Protein AF-A0A7J5EWT4-F1 (afdb_monomer_lite)

Structure (mmCIF, N/CA/C/O backbone):
data_AF-A0A7J5EWT4-F1
#
_entry.id   AF-A0A7J5EWT4-F1
#
loop_
_atom_site.group_PDB
_atom_site.id
_atom_site.type_symbol
_atom_site.label_atom_id
_atom_site.label_alt_id
_atom_site.label_comp_id
_atom_site.label_asym_id
_atom_site.label_entity_id
_atom_site.label_seq_id
_atom_site.pdbx_PDB_ins_code
_atom_site.Cartn_x
_atom_site.Cartn_y
_atom_site.Cartn_z
_atom_site.occupancy
_atom_site.B_iso_or_equiv
_atom_site.auth_seq_id
_atom_site.auth_comp_id
_atom_site.auth_asym_id
_atom_site.auth_atom_id
_atom_site.pdbx_PDB_model_num
ATOM 1 N N . MET A 1 1 ? -19.778 -21.274 24.172 1.00 40.84 1 MET A N 1
ATOM 2 C CA . MET A 1 1 ? -21.146 -21.789 24.411 1.00 40.84 1 MET A CA 1
ATOM 3 C C . MET A 1 1 ? -21.125 -22.759 25.589 1.00 40.84 1 MET A C 1
ATOM 5 O O . MET A 1 1 ? -20.781 -23.918 25.406 1.00 40.84 1 MET A O 1
ATOM 9 N N . LYS A 1 2 ? -21.443 -22.298 26.803 1.00 38.53 2 LYS A N 1
ATOM 10 C CA . LYS A 1 2 ? -21.719 -23.168 27.957 1.00 38.53 2 LYS A CA 1
ATOM 11 C C . LYS A 1 2 ? -23.096 -22.780 28.486 1.00 38.53 2 LYS A C 1
ATOM 13 O O . LYS A 1 2 ? -23.332 -21.625 28.816 1.00 38.53 2 LYS A O 1
ATOM 18 N N . ARG A 1 3 ? -24.020 -23.734 28.401 1.00 40.44 3 ARG A N 1
ATOM 19 C CA . ARG A 1 3 ? -25.436 -23.605 28.736 1.00 40.44 3 ARG A CA 1
ATOM 20 C C . ARG A 1 3 ? -25.629 -23.831 30.237 1.00 40.44 3 ARG A C 1
ATOM 22 O O . ARG A 1 3 ? -25.110 -24.804 30.763 1.00 40.44 3 ARG A O 1
ATOM 29 N N . SER A 1 4 ? -26.438 -22.960 30.837 1.00 43.69 4 SER A N 1
ATOM 30 C CA . SER A 1 4 ? -27.565 -23.296 31.716 1.00 43.69 4 SER A CA 1
ATOM 31 C C . SER A 1 4 ? -27.302 -24.247 32.896 1.00 43.69 4 SER A C 1
ATOM 33 O O . SER A 1 4 ? -27.276 -25.463 32.735 1.00 43.69 4 SER A O 1
ATOM 35 N N . MET A 1 5 ? -27.241 -23.681 34.102 1.00 46.84 5 MET A N 1
ATOM 36 C CA . MET A 1 5 ? -27.575 -24.373 35.352 1.00 46.84 5 MET A CA 1
ATOM 37 C C . MET A 1 5 ? -28.217 -23.369 36.319 1.00 46.84 5 MET A C 1
ATOM 39 O O . MET A 1 5 ? -27.565 -22.830 37.202 1.00 46.84 5 MET A O 1
ATOM 43 N N . PHE A 1 6 ? -29.512 -23.109 36.138 1.00 44.34 6 PHE A N 1
ATOM 44 C CA . PHE A 1 6 ? -30.367 -22.574 37.199 1.00 44.34 6 PHE A CA 1
ATOM 45 C C . PHE A 1 6 ? -31.463 -23.605 37.456 1.00 44.34 6 PHE A C 1
ATOM 47 O O . PHE A 1 6 ? -32.502 -23.620 36.797 1.00 44.34 6 PHE A O 1
ATOM 54 N N . LEU A 1 7 ? -31.176 -24.532 38.372 1.00 42.50 7 LEU A N 1
ATOM 55 C CA . LEU A 1 7 ? -32.149 -25.495 38.866 1.00 42.50 7 LEU A CA 1
ATOM 56 C C . LEU A 1 7 ? -32.974 -24.814 39.964 1.00 42.50 7 LEU A C 1
ATOM 58 O O . LEU A 1 7 ? -32.494 -24.551 41.065 1.00 42.50 7 LEU A O 1
ATOM 62 N N . SER A 1 8 ? -34.219 -24.506 39.615 1.00 44.59 8 SER A N 1
ATOM 63 C CA . SER A 1 8 ? -35.265 -24.061 40.532 1.00 44.59 8 SER A CA 1
ATOM 64 C C . SER A 1 8 ? -35.501 -25.106 41.622 1.00 44.59 8 SER A C 1
ATOM 66 O O . SER A 1 8 ? -35.886 -26.232 41.314 1.00 44.59 8 SER A O 1
ATOM 68 N N . THR A 1 9 ? -35.344 -24.719 42.887 1.00 48.50 9 THR A N 1
ATOM 69 C CA . THR A 1 9 ? -35.888 -25.479 44.019 1.00 48.50 9 THR A CA 1
ATOM 70 C C . THR A 1 9 ? -36.914 -24.598 44.719 1.00 48.50 9 THR A C 1
ATOM 72 O O . THR A 1 9 ? -36.578 -23.727 45.514 1.00 48.50 9 THR A O 1
ATOM 75 N N . ILE A 1 10 ? -38.179 -24.791 44.352 1.00 51.66 10 ILE A N 1
ATOM 76 C CA . ILE A 1 10 ? -39.341 -24.221 45.033 1.00 51.66 10 ILE A CA 1
ATOM 77 C C . ILE A 1 10 ? -39.536 -25.046 46.308 1.00 51.66 10 ILE A C 1
ATOM 79 O O . ILE A 1 10 ? -39.960 -26.199 46.226 1.00 51.66 10 ILE A O 1
ATOM 83 N N . LEU A 1 11 ? -39.214 -24.487 47.479 1.00 47.59 11 LEU A N 1
ATOM 84 C CA . LEU A 1 11 ? -39.605 -25.083 48.757 1.00 47.59 11 LEU A CA 1
ATOM 85 C C . LEU A 1 11 ? -40.992 -24.558 49.145 1.00 47.59 11 LEU A C 1
ATOM 87 O O . LEU A 1 11 ? -41.176 -23.380 49.450 1.00 47.59 11 LEU A O 1
ATOM 91 N N . ALA A 1 12 ? -41.969 -25.460 49.075 1.00 48.38 12 ALA A N 1
ATOM 92 C CA . ALA A 1 12 ? -43.339 -25.256 49.513 1.00 48.38 12 ALA A CA 1
ATOM 93 C C . ALA A 1 12 ? -43.415 -25.080 51.038 1.00 48.38 12 ALA A C 1
ATOM 95 O O . ALA A 1 12 ? -42.660 -25.688 51.797 1.00 48.38 12 ALA A O 1
ATOM 96 N N . GLY A 1 13 ? -44.351 -24.230 51.458 1.00 49.25 13 GLY A N 1
ATOM 97 C CA . GLY A 1 13 ? -44.524 -23.803 52.835 1.00 49.25 13 GLY A CA 1
ATOM 98 C C . GLY A 1 13 ? -45.144 -24.842 53.764 1.00 49.25 13 GLY A C 1
ATOM 99 O O . GLY A 1 13 ? -45.961 -25.674 53.378 1.00 49.25 13 GLY A O 1
ATOM 100 N N . SER A 1 14 ? -44.813 -24.684 55.040 1.00 47.34 14 SER A N 1
ATOM 101 C CA . SER A 1 14 ? -45.527 -25.271 56.168 1.00 47.34 14 SER A CA 1
ATOM 102 C C . SER A 1 14 ? -45.821 -24.167 57.184 1.00 47.34 14 SER A C 1
ATOM 104 O O . SER A 1 14 ? -44.978 -23.800 58.001 1.00 47.34 14 SER A O 1
ATOM 106 N N . LEU A 1 15 ? -47.036 -23.620 57.091 1.00 47.94 15 LEU A N 1
ATOM 107 C CA . LEU A 1 15 ? -47.679 -22.799 58.115 1.00 47.94 15 LEU A CA 1
ATOM 108 C C . LEU A 1 15 ? -48.054 -23.704 59.298 1.00 47.94 15 LEU A C 1
ATOM 110 O O . LEU A 1 15 ? -48.951 -24.534 59.181 1.00 47.94 15 LEU A O 1
ATOM 114 N N . ALA A 1 16 ? -47.390 -23.518 60.440 1.00 44.59 16 ALA A N 1
ATOM 115 C CA . ALA A 1 16 ? -47.813 -24.070 61.722 1.00 44.59 16 ALA A CA 1
ATOM 116 C C . ALA A 1 16 ? -47.917 -22.955 62.777 1.00 44.59 16 ALA A C 1
ATOM 118 O O . ALA A 1 16 ? -46.995 -22.167 63.018 1.00 44.59 16 ALA A O 1
ATOM 119 N N . LEU A 1 17 ? -49.111 -22.901 63.361 1.00 52.84 17 LEU A N 1
ATOM 120 C CA . LEU A 1 17 ? -49.592 -21.998 64.398 1.00 52.84 17 LEU A CA 1
ATOM 121 C C . LEU A 1 17 ? -48.677 -21.989 65.631 1.00 52.84 17 LEU A C 1
ATOM 123 O O . LEU A 1 17 ? -48.319 -23.031 66.167 1.00 52.84 17 LEU A O 1
ATOM 127 N N . GLY A 1 18 ? -48.358 -20.784 66.101 1.00 43.66 18 GLY A N 1
ATOM 128 C CA . GLY A 1 18 ? -47.661 -20.522 67.356 1.00 43.66 18 GLY A CA 1
ATOM 129 C C . GLY A 1 18 ? -47.855 -19.054 67.722 1.00 43.66 18 GLY A C 1
ATOM 130 O O . GLY A 1 18 ? -47.212 -18.181 67.141 1.00 43.66 18 GLY A O 1
ATOM 131 N N . MET A 1 19 ? -48.819 -18.797 68.609 1.00 52.47 19 MET A N 1
ATOM 132 C CA . MET A 1 19 ? -49.027 -17.524 69.301 1.00 52.47 19 MET A CA 1
ATOM 133 C C . MET A 1 19 ? -47.916 -17.358 70.346 1.00 52.47 19 MET A C 1
ATOM 135 O O . MET A 1 19 ? -47.829 -18.155 71.273 1.00 52.47 19 MET A O 1
ATOM 139 N N . GLY A 1 20 ? -47.082 -16.330 70.195 1.00 43.72 20 GLY A N 1
ATOM 140 C CA . GLY A 1 20 ? -46.050 -15.954 71.167 1.00 43.72 20 GLY A CA 1
ATOM 141 C C . GLY A 1 20 ? -44.853 -15.289 70.486 1.00 43.72 20 GLY A C 1
ATOM 142 O O . GLY A 1 20 ? -44.074 -15.971 69.838 1.00 43.72 20 GLY A O 1
ATOM 143 N N . CYS A 1 21 ? -44.739 -13.961 70.608 1.00 50.00 21 CYS A N 1
ATOM 144 C CA . CYS A 1 21 ? -43.584 -13.134 70.205 1.00 50.00 21 CYS A CA 1
ATOM 145 C C . CYS A 1 21 ? -43.137 -13.177 68.724 1.00 50.00 21 CYS A C 1
ATOM 147 O O . CYS A 1 21 ? -41.961 -13.363 68.453 1.00 50.00 21 CYS A O 1
ATOM 149 N N . ARG A 1 22 ? -44.039 -12.960 67.751 1.00 48.25 22 ARG A N 1
ATOM 150 C CA . ARG A 1 22 ? -43.684 -12.943 66.306 1.00 48.25 22 ARG A CA 1
ATOM 151 C C . ARG A 1 22 ? -43.694 -11.570 65.620 1.00 48.25 22 ARG A C 1
ATOM 153 O O . ARG A 1 22 ? -43.453 -11.496 64.420 1.00 48.25 22 ARG A O 1
ATOM 160 N N . LYS A 1 23 ? -43.973 -10.479 66.340 1.00 51.69 23 LYS A N 1
ATOM 161 C CA . LYS A 1 23 ? -44.047 -9.140 65.724 1.00 51.69 23 LYS A CA 1
ATOM 162 C C . LYS A 1 23 ? -42.673 -8.682 65.203 1.00 51.69 23 LYS A C 1
ATOM 164 O O . LYS A 1 23 ? -42.592 -8.250 64.061 1.00 51.69 23 LYS A O 1
ATOM 169 N N . ASP A 1 24 ? -41.612 -8.947 65.966 1.00 59.41 24 ASP A N 1
ATOM 170 C CA . ASP A 1 24 ? -40.224 -8.641 65.591 1.00 59.41 24 ASP A CA 1
ATOM 171 C C . ASP A 1 24 ? -39.679 -9.490 64.427 1.00 59.41 24 ASP A C 1
ATOM 173 O O . ASP A 1 24 ? -38.994 -8.967 63.551 1.00 59.41 24 ASP A O 1
ATOM 177 N N . ASP A 1 25 ? -39.989 -10.792 64.370 1.00 61.50 25 ASP A N 1
ATOM 178 C CA . ASP A 1 25 ? -39.472 -11.678 63.308 1.00 61.50 25 ASP A CA 1
ATOM 179 C C . ASP A 1 25 ? -40.078 -11.351 61.936 1.00 61.50 25 ASP A C 1
ATOM 181 O O . ASP A 1 25 ? -39.421 -11.492 60.905 1.00 61.50 25 ASP A O 1
ATOM 185 N N . THR A 1 26 ? -41.329 -10.882 61.919 1.00 64.38 26 THR A N 1
ATOM 186 C CA . THR A 1 26 ? -42.007 -10.495 60.674 1.00 64.38 26 THR A CA 1
ATOM 187 C C . THR A 1 26 ? -41.507 -9.142 60.160 1.00 64.38 26 THR A C 1
ATOM 189 O O . THR A 1 26 ? -41.354 -8.975 58.953 1.00 64.38 26 THR A O 1
ATOM 192 N N . GLU A 1 27 ? -41.208 -8.193 61.056 1.00 66.62 27 GLU A N 1
ATOM 193 C CA . GLU A 1 27 ? -40.570 -6.917 60.697 1.00 66.62 27 GLU A CA 1
ATOM 194 C C . GLU A 1 27 ? -39.135 -7.117 60.198 1.00 66.62 27 GLU A C 1
ATOM 196 O O . GLU A 1 27 ? -38.771 -6.541 59.177 1.00 66.62 27 GLU A O 1
ATOM 201 N N . LYS A 1 28 ? -38.344 -7.996 60.831 1.00 73.56 28 LYS A N 1
ATOM 202 C CA . LYS A 1 28 ? -37.006 -8.360 60.333 1.00 73.56 28 LYS A CA 1
ATOM 203 C C . LYS A 1 28 ? -37.051 -9.014 58.957 1.00 73.56 28 LYS A C 1
ATOM 205 O O . LYS A 1 28 ? -36.272 -8.640 58.089 1.00 73.56 28 LYS A O 1
ATOM 210 N N . ALA A 1 29 ? -37.977 -9.948 58.741 1.00 69.19 29 ALA A N 1
ATOM 211 C CA . ALA A 1 29 ? -38.146 -10.581 57.436 1.00 69.19 29 ALA A CA 1
ATOM 212 C C . ALA A 1 29 ? -38.563 -9.570 56.353 1.00 69.19 29 ALA A C 1
ATOM 214 O O . ALA A 1 29 ? -38.103 -9.669 55.219 1.00 69.19 29 ALA A O 1
ATOM 215 N N . ALA A 1 30 ? -39.400 -8.582 56.689 1.00 71.50 30 ALA A N 1
ATOM 216 C CA . ALA A 1 30 ? -39.771 -7.507 55.769 1.00 71.50 30 ALA A CA 1
ATOM 217 C C . ALA A 1 30 ? -38.595 -6.559 55.465 1.00 71.50 30 ALA A C 1
ATOM 219 O O . ALA A 1 30 ? -38.419 -6.169 54.312 1.00 71.50 30 ALA A O 1
ATOM 220 N N . ASP A 1 31 ? -37.773 -6.229 56.465 1.00 79.25 31 ASP A N 1
ATOM 221 C CA . ASP A 1 31 ? -36.589 -5.370 56.319 1.00 79.25 31 ASP A CA 1
ATOM 222 C C . ASP A 1 31 ? -35.484 -6.048 55.487 1.00 79.25 31 ASP A C 1
ATOM 224 O O . ASP A 1 31 ? -34.898 -5.438 54.593 1.00 79.25 31 ASP A O 1
ATOM 228 N N . GLU A 1 32 ? -35.243 -7.345 55.705 1.00 76.81 32 GLU A N 1
ATOM 229 C CA . GLU A 1 32 ? -34.333 -8.150 54.879 1.00 76.81 32 GLU A CA 1
ATOM 230 C C . GLU A 1 32 ? -34.834 -8.286 53.437 1.00 76.81 32 GLU A C 1
ATOM 232 O O . GLU A 1 32 ? -34.043 -8.179 52.499 1.00 76.81 32 GLU A O 1
ATOM 237 N N . TYR A 1 33 ? -36.145 -8.460 53.237 1.00 74.19 33 TYR A N 1
ATOM 238 C CA . TYR A 1 33 ? -36.736 -8.504 51.899 1.00 74.19 33 TYR A CA 1
ATOM 239 C C . TYR A 1 33 ? -36.622 -7.154 51.181 1.00 74.19 33 TYR A C 1
ATOM 241 O O . TYR A 1 33 ? -36.321 -7.122 49.989 1.00 74.19 33 TYR A O 1
ATOM 249 N N . GLY A 1 34 ? -36.805 -6.042 51.902 1.00 82.75 34 GLY A N 1
ATOM 250 C CA . GLY A 1 34 ? -36.585 -4.688 51.388 1.00 82.75 34 GLY A CA 1
ATOM 251 C C . GLY A 1 34 ? -35.144 -4.473 50.923 1.00 82.75 34 GLY A C 1
ATOM 252 O O . GLY A 1 34 ? -34.928 -4.061 49.784 1.00 82.75 34 GLY A O 1
ATOM 253 N N . LYS A 1 35 ? -34.159 -4.855 51.748 1.00 85.38 35 LYS A N 1
ATOM 254 C CA . LYS A 1 35 ? -32.725 -4.787 51.403 1.00 85.38 35 LYS A CA 1
ATOM 255 C C . LYS A 1 35 ? -32.358 -5.683 50.222 1.00 85.38 35 LYS A C 1
ATOM 257 O O . LYS A 1 35 ? -31.604 -5.267 49.350 1.00 85.38 35 LYS A O 1
ATOM 262 N N . ALA A 1 36 ? -32.907 -6.897 50.162 1.00 75.31 36 ALA A N 1
ATOM 263 C CA . ALA A 1 36 ? -32.697 -7.799 49.032 1.00 75.31 36 ALA A CA 1
ATOM 264 C C . ALA A 1 36 ? -33.286 -7.226 47.732 1.00 75.31 36 ALA A C 1
ATOM 266 O O . ALA A 1 36 ? -32.691 -7.358 46.665 1.00 75.31 36 ALA A O 1
ATOM 267 N N . GLN A 1 37 ? -34.441 -6.561 47.806 1.00 81.75 37 GLN A N 1
ATOM 268 C CA . GLN A 1 37 ? -35.057 -5.916 46.649 1.00 81.75 37 GLN A CA 1
ATOM 269 C C . GLN A 1 37 ? -34.249 -4.700 46.168 1.00 81.75 37 GLN A C 1
ATOM 271 O O . GLN A 1 37 ? -34.160 -4.469 44.961 1.00 81.75 37 GLN A O 1
ATOM 276 N N . GLU A 1 38 ? -33.650 -3.954 47.098 1.00 86.00 38 GLU A N 1
ATOM 277 C CA . GLU A 1 38 ? -32.759 -2.827 46.815 1.00 86.00 38 GLU A CA 1
ATOM 278 C C . GLU A 1 38 ? -31.443 -3.296 46.177 1.00 86.00 38 GLU A C 1
ATOM 280 O O . GLU A 1 38 ? -31.108 -2.814 45.099 1.00 86.00 38 GLU A O 1
ATOM 285 N N . GLN A 1 39 ? -30.793 -4.337 46.716 1.00 82.06 39 GLN A N 1
ATOM 286 C CA . GLN A 1 39 ? -29.612 -4.956 46.092 1.00 82.06 39 GLN A CA 1
ATOM 287 C C . GLN A 1 39 ? -29.899 -5.473 44.681 1.00 82.06 39 GLN A C 1
ATOM 289 O O . GLN A 1 39 ? -29.148 -5.194 43.755 1.00 82.06 39 GLN A O 1
ATOM 294 N N . VAL A 1 40 ? -31.022 -6.169 44.469 1.00 80.50 40 VAL A N 1
ATOM 295 C CA . VAL A 1 40 ? -31.406 -6.635 43.123 1.00 80.50 40 VAL A CA 1
ATOM 296 C C . VAL A 1 40 ? -31.650 -5.461 42.170 1.00 80.50 40 VAL A C 1
ATOM 298 O O . VAL A 1 40 ? -31.467 -5.594 40.958 1.00 80.50 40 VAL A O 1
ATOM 301 N N . ARG A 1 41 ? -32.104 -4.310 42.677 1.00 87.25 41 ARG A N 1
ATOM 302 C CA . ARG A 1 41 ? -32.288 -3.101 41.871 1.00 87.25 41 ARG A CA 1
ATOM 303 C C . ARG A 1 41 ? -30.947 -2.462 41.509 1.00 87.25 41 ARG A C 1
ATOM 305 O O . ARG A 1 41 ? -30.798 -2.081 40.351 1.00 87.25 41 ARG A O 1
ATOM 312 N N . GLU A 1 42 ? -30.012 -2.385 42.452 1.00 88.00 42 GLU A N 1
ATOM 313 C CA . GLU A 1 42 ? -28.638 -1.914 42.228 1.00 88.00 42 GLU A CA 1
ATOM 314 C C . GLU A 1 42 ? -27.907 -2.814 41.224 1.00 88.00 42 GLU A C 1
ATOM 316 O O . GLU A 1 42 ? -27.484 -2.329 40.181 1.00 88.00 42 GLU A O 1
ATOM 321 N N . GLU A 1 43 ? -27.908 -4.137 41.420 1.00 79.31 43 GLU A N 1
ATOM 322 C CA . GLU A 1 43 ? -27.284 -5.092 40.489 1.00 79.31 43 GLU A CA 1
ATOM 323 C C . GLU A 1 43 ? -27.868 -4.996 39.071 1.00 79.31 43 GLU A C 1
ATOM 325 O O . GLU A 1 43 ? -27.159 -5.109 38.071 1.00 79.31 43 GLU A O 1
ATOM 330 N N . ARG A 1 44 ? -29.184 -4.778 38.946 1.00 80.56 44 ARG A N 1
ATOM 331 C CA . ARG A 1 44 ? -29.815 -4.553 37.636 1.00 80.56 44 ARG A CA 1
ATOM 332 C C . ARG A 1 44 ? -29.342 -3.262 36.987 1.00 80.56 44 ARG A C 1
ATOM 334 O O . ARG A 1 44 ? -29.273 -3.214 35.761 1.00 80.56 44 ARG A O 1
ATOM 341 N N . GLN A 1 45 ? -29.096 -2.228 37.779 1.00 87.06 45 GLN A N 1
ATOM 342 C CA . GLN A 1 45 ? -28.618 -0.948 37.285 1.00 87.06 45 GLN A CA 1
ATOM 343 C C . GLN A 1 45 ? -27.160 -1.061 36.831 1.00 87.06 45 GLN A C 1
ATOM 345 O O . GLN A 1 45 ? -26.868 -0.677 35.701 1.00 87.06 45 GLN A O 1
ATOM 350 N N . ASP A 1 46 ? -26.316 -1.729 37.618 1.00 82.81 46 ASP A N 1
ATOM 351 C CA . ASP A 1 46 ? -24.924 -2.024 37.268 1.00 82.81 46 ASP A CA 1
ATOM 352 C C . ASP A 1 46 ? -24.827 -2.821 35.959 1.00 82.81 46 ASP A C 1
ATOM 354 O O . ASP A 1 46 ? -24.085 -2.452 35.053 1.00 82.81 46 ASP A O 1
ATOM 358 N N . VAL A 1 47 ? -25.652 -3.863 35.790 1.00 81.81 47 VAL A N 1
ATOM 359 C CA . VAL A 1 47 ? -25.698 -4.648 34.541 1.00 81.81 47 VAL A CA 1
ATOM 360 C C . VAL A 1 47 ? -26.147 -3.802 33.345 1.00 81.81 47 VAL A C 1
ATOM 362 O O . VAL A 1 47 ? -25.692 -4.029 32.223 1.00 81.81 47 VAL A O 1
ATOM 365 N N . VAL A 1 48 ? -27.068 -2.855 33.540 1.00 87.44 48 VAL A N 1
ATOM 366 C CA . VAL A 1 48 ? -27.516 -1.955 32.465 1.00 87.44 48 VAL A CA 1
ATOM 367 C C . VAL A 1 48 ? -26.405 -0.992 32.065 1.00 87.44 48 VAL A C 1
ATOM 369 O O . VAL A 1 48 ? -26.231 -0.747 30.871 1.00 87.44 48 VAL A O 1
ATOM 372 N N . ASP A 1 49 ? -25.668 -0.454 33.030 1.00 87.56 49 ASP A N 1
ATOM 373 C CA . ASP A 1 49 ? -24.571 0.468 32.758 1.00 87.56 49 ASP A CA 1
ATOM 374 C C . ASP A 1 49 ? -23.386 -0.267 32.110 1.00 87.56 49 ASP A C 1
ATOM 376 O O . ASP A 1 49 ? -22.921 0.159 31.056 1.00 87.56 49 ASP A O 1
ATOM 380 N N . GLU A 1 50 ? -23.032 -1.468 32.575 1.00 81.75 50 GLU A N 1
ATOM 381 C CA . GLU A 1 50 ? -22.016 -2.307 31.921 1.00 81.75 50 GLU A CA 1
ATOM 382 C C . GLU A 1 50 ? -22.427 -2.712 30.489 1.00 81.75 50 GLU A C 1
ATOM 384 O O . GLU A 1 50 ? -21.605 -2.764 29.572 1.00 81.75 50 GLU A O 1
ATOM 389 N N . GLN A 1 51 ? -23.722 -2.943 30.236 1.00 81.75 51 GLN A N 1
ATOM 390 C CA . GLN A 1 51 ? -24.218 -3.168 28.873 1.00 81.75 51 GLN A CA 1
ATOM 391 C C . GLN A 1 51 ? -24.063 -1.938 27.974 1.00 81.75 51 GLN A C 1
ATOM 393 O O . GLN A 1 51 ? -23.780 -2.108 26.784 1.00 81.75 51 GLN A O 1
ATOM 398 N N . LYS A 1 52 ? -24.249 -0.721 28.501 1.00 89.19 52 LYS A N 1
ATOM 399 C CA . LYS A 1 52 ? -24.000 0.512 27.738 1.00 89.19 52 LYS A CA 1
ATOM 400 C C . LYS A 1 52 ? -22.519 0.642 27.411 1.00 89.19 52 LYS A C 1
ATOM 402 O O . LYS A 1 52 ? -22.206 0.837 26.239 1.00 89.19 52 LYS A O 1
ATOM 407 N N . ASP A 1 53 ? -21.640 0.419 28.384 1.00 87.06 53 ASP A N 1
ATOM 408 C CA . ASP A 1 53 ? -20.188 0.479 28.190 1.00 87.06 53 ASP A CA 1
ATOM 409 C C . ASP A 1 53 ? -19.728 -0.512 27.112 1.00 87.06 53 ASP A C 1
ATOM 411 O O . ASP A 1 53 ? -18.952 -0.170 26.222 1.00 87.06 53 ASP A O 1
ATOM 415 N N . VAL A 1 54 ? -20.262 -1.740 27.115 1.00 86.19 54 VAL A N 1
ATOM 416 C CA . VAL A 1 54 ? -19.971 -2.734 26.066 1.00 86.19 54 VAL A CA 1
ATOM 417 C C . VAL A 1 54 ? -20.482 -2.282 24.695 1.00 86.19 54 VAL A C 1
ATOM 419 O O . VAL A 1 54 ? -19.843 -2.557 23.677 1.00 86.19 54 VAL A O 1
ATOM 422 N N . VAL A 1 55 ? -21.642 -1.626 24.625 1.00 87.88 55 VAL A N 1
ATOM 423 C CA . VAL A 1 55 ? -22.172 -1.088 23.363 1.00 87.88 55 VAL A CA 1
ATOM 424 C C . VAL A 1 55 ? -21.308 0.061 22.847 1.00 87.88 55 VAL A C 1
ATOM 426 O O . VAL A 1 55 ? -21.066 0.116 21.642 1.00 87.88 55 VAL A O 1
ATOM 429 N N . GLU A 1 56 ? -20.830 0.945 23.721 1.00 89.31 56 GLU A N 1
ATOM 430 C CA . GLU A 1 56 ? -19.905 2.025 23.361 1.00 89.31 56 GLU A CA 1
ATOM 431 C C . GLU A 1 56 ? -18.570 1.464 22.869 1.00 89.31 56 GLU A C 1
ATOM 433 O O . GLU A 1 56 ? -18.194 1.725 21.730 1.00 89.31 56 GLU A O 1
ATOM 438 N N . GLN A 1 57 ? -17.950 0.545 23.613 1.00 85.75 57 GLN A N 1
ATOM 439 C CA . GLN A 1 57 ? -16.712 -0.118 23.183 1.00 85.75 57 GLN A CA 1
ATOM 440 C C . GLN A 1 57 ? -16.857 -0.827 21.829 1.00 85.75 57 GLN A C 1
ATOM 442 O O . GLN A 1 57 ? -15.933 -0.845 21.018 1.00 85.75 57 GLN A O 1
ATOM 447 N N . ARG A 1 58 ? -18.022 -1.426 21.547 1.00 85.38 58 ARG A N 1
ATOM 448 C CA . ARG A 1 58 ? -18.289 -2.027 20.231 1.00 85.38 58 ARG A CA 1
ATOM 449 C C . ARG A 1 58 ? -18.337 -0.987 19.120 1.00 85.38 58 ARG A C 1
ATOM 451 O O . ARG A 1 58 ? -17.840 -1.273 18.034 1.00 85.38 58 ARG A O 1
ATOM 458 N N . LYS A 1 59 ? -18.928 0.184 19.374 1.00 91.19 59 LYS A N 1
ATOM 459 C CA . LYS A 1 59 ? -18.941 1.282 18.401 1.00 91.19 59 LYS A CA 1
ATOM 460 C C . LYS A 1 59 ? -17.526 1.767 18.120 1.00 91.19 59 LYS A C 1
ATOM 462 O O . LYS A 1 59 ? -17.180 1.850 16.948 1.00 91.19 59 LYS A O 1
ATOM 467 N N . ASP A 1 60 ? -16.718 1.970 19.157 1.00 90.06 60 ASP A N 1
ATOM 468 C CA . ASP A 1 60 ? -15.332 2.429 19.019 1.00 90.06 60 ASP A CA 1
ATOM 469 C C . ASP A 1 60 ? -14.495 1.434 18.204 1.00 90.06 60 ASP A C 1
ATOM 471 O O . ASP A 1 60 ? -13.757 1.808 17.295 1.00 90.06 60 ASP A O 1
ATOM 475 N N . VAL A 1 61 ? -14.656 0.131 18.464 1.00 88.75 61 VAL A N 1
ATOM 476 C CA . VAL A 1 61 ? -13.987 -0.924 17.687 1.00 88.75 61 VAL A CA 1
ATOM 477 C C . VAL A 1 61 ? -14.457 -0.938 16.231 1.00 88.75 61 VAL A C 1
ATOM 479 O O . VAL A 1 61 ? -13.654 -1.167 15.325 1.00 88.75 61 VAL A O 1
ATOM 482 N N . ASP A 1 62 ? -15.750 -0.739 15.980 1.00 88.69 62 ASP A N 1
ATOM 483 C CA . ASP A 1 62 ? -16.284 -0.709 14.620 1.00 88.69 62 ASP A CA 1
ATOM 484 C C . ASP A 1 62 ? -15.860 0.553 13.855 1.00 88.69 62 ASP A C 1
ATOM 486 O O . ASP A 1 62 ? -15.642 0.472 12.646 1.00 88.69 62 ASP A O 1
ATOM 490 N N . GLU A 1 63 ? -15.706 1.691 14.531 1.00 91.62 63 GLU A N 1
ATOM 491 C CA . GLU A 1 63 ? -15.124 2.917 13.975 1.00 91.62 63 GLU A CA 1
ATOM 492 C C . GLU A 1 63 ? -13.646 2.713 13.633 1.00 91.62 63 GLU A C 1
ATOM 494 O O . GLU A 1 63 ? -13.279 2.836 12.467 1.00 91.62 63 GLU A O 1
ATOM 499 N N . ALA A 1 64 ? -12.840 2.211 14.572 1.00 86.12 64 ALA A N 1
ATOM 500 C CA . ALA A 1 64 ? -11.430 1.904 14.327 1.00 86.12 64 ALA A CA 1
ATOM 501 C C . ALA A 1 64 ? -11.227 0.931 13.147 1.00 86.12 64 ALA A C 1
ATOM 503 O O . ALA A 1 64 ? -10.297 1.078 12.353 1.00 86.12 64 ALA A O 1
ATOM 504 N N . LYS A 1 65 ? -12.114 -0.060 12.974 1.00 84.94 65 LYS A N 1
ATOM 505 C CA . LYS A 1 65 ? -12.082 -0.951 11.800 1.00 84.94 65 LYS A CA 1
ATOM 506 C C . LYS A 1 65 ? -12.360 -0.218 10.490 1.00 84.94 65 LYS A C 1
ATOM 508 O O . LYS A 1 65 ? -11.785 -0.596 9.468 1.00 84.94 65 LYS A O 1
ATOM 513 N N . ARG A 1 66 ? -13.267 0.766 10.487 1.00 89.88 66 ARG A N 1
ATOM 514 C CA . ARG A 1 66 ? -13.550 1.576 9.292 1.00 89.88 66 ARG A CA 1
ATOM 515 C C . ARG A 1 66 ? -12.346 2.433 8.939 1.00 89.88 66 ARG A C 1
ATOM 517 O O . ARG A 1 66 ? -11.940 2.383 7.782 1.00 89.88 66 ARG A O 1
ATOM 524 N N . ASP A 1 67 ? -11.745 3.089 9.922 1.00 88.44 67 ASP A N 1
ATOM 525 C CA . ASP A 1 67 ? -10.577 3.950 9.724 1.00 88.44 67 ASP A CA 1
ATOM 526 C C . ASP A 1 67 ? -9.393 3.162 9.153 1.00 88.44 67 ASP A C 1
ATOM 528 O O . ASP A 1 67 ? -8.774 3.570 8.173 1.00 88.44 67 ASP A O 1
ATOM 532 N N . VAL A 1 68 ? -9.119 1.970 9.696 1.00 86.44 68 VAL A N 1
ATOM 533 C CA . VAL A 1 68 ? -8.071 1.081 9.163 1.00 86.44 68 VAL A CA 1
ATOM 534 C C . VAL A 1 68 ? -8.386 0.646 7.730 1.00 86.44 68 VAL A C 1
ATOM 536 O O . VAL A 1 68 ? -7.500 0.635 6.874 1.00 86.44 68 VAL A O 1
ATOM 539 N N . ALA A 1 69 ? -9.640 0.291 7.442 1.00 86.75 69 ALA A N 1
ATOM 540 C CA . ALA A 1 69 ? -10.041 -0.105 6.095 1.00 86.75 69 ALA A CA 1
ATOM 541 C C . ALA A 1 69 ? -9.942 1.055 5.090 1.00 86.75 69 ALA A C 1
ATOM 543 O O . ALA A 1 69 ? -9.593 0.826 3.934 1.00 86.75 69 ALA A O 1
ATOM 544 N N . GLU A 1 70 ? -10.249 2.281 5.509 1.00 90.19 70 GLU A N 1
ATOM 545 C CA . GLU A 1 70 ? -10.104 3.488 4.697 1.00 90.19 70 GLU A CA 1
ATOM 546 C C . GLU A 1 70 ? -8.633 3.808 4.432 1.00 90.19 70 GLU A C 1
ATOM 548 O O . GLU A 1 70 ? -8.236 3.863 3.268 1.00 90.19 70 GLU A O 1
ATOM 553 N N . ALA A 1 71 ? -7.803 3.863 5.476 1.00 88.62 71 ALA A N 1
ATOM 554 C CA . ALA A 1 71 ? -6.363 4.087 5.352 1.00 88.62 71 ALA A CA 1
ATOM 555 C C . ALA A 1 71 ? -5.692 3.059 4.426 1.00 88.62 71 ALA A C 1
ATOM 557 O O . ALA A 1 71 ? -4.800 3.399 3.645 1.00 88.62 71 ALA A O 1
ATOM 558 N N . LYS A 1 72 ? -6.138 1.797 4.471 1.00 86.00 72 LYS A N 1
ATOM 559 C CA . LYS A 1 72 ? -5.660 0.755 3.558 1.00 86.00 72 LYS A CA 1
ATOM 560 C C . LYS A 1 72 ? -6.022 1.051 2.101 1.00 86.00 72 LYS A C 1
ATOM 562 O O . LYS A 1 72 ? -5.156 0.946 1.236 1.00 86.00 72 LYS A O 1
ATOM 567 N N . ARG A 1 73 ? -7.266 1.453 1.817 1.00 89.62 73 ARG A N 1
ATOM 568 C CA . ARG A 1 73 ? -7.697 1.797 0.448 1.00 89.62 73 ARG A CA 1
ATOM 569 C C . ARG A 1 73 ? -6.961 3.012 -0.103 1.00 89.62 73 ARG A C 1
ATOM 571 O O . ARG A 1 73 ? -6.589 3.014 -1.276 1.00 89.62 73 ARG A O 1
ATOM 578 N N . GLU A 1 74 ? -6.764 4.039 0.717 1.00 91.44 74 GLU A N 1
ATOM 579 C CA . GLU A 1 74 ? -6.007 5.228 0.319 1.00 91.44 74 GLU A CA 1
ATOM 580 C C . GLU A 1 74 ? -4.566 4.861 -0.028 1.00 91.44 74 GLU A C 1
ATOM 582 O O . GLU A 1 74 ? -4.061 5.247 -1.083 1.00 91.44 74 GLU A O 1
ATOM 587 N N . PHE A 1 75 ? -3.934 4.041 0.815 1.00 89.44 75 PHE A N 1
ATOM 588 C CA . PHE A 1 75 ? -2.589 3.544 0.567 1.00 89.44 75 PHE A CA 1
ATOM 589 C C . PHE A 1 75 ? -2.511 2.726 -0.730 1.00 89.44 75 PHE A C 1
ATOM 591 O O . PHE A 1 75 ? -1.673 3.008 -1.583 1.00 89.44 75 PHE A O 1
ATOM 598 N N . GLU A 1 76 ? -3.409 1.758 -0.934 1.00 88.56 76 GLU A N 1
ATOM 599 C CA . GLU A 1 76 ? -3.474 0.974 -2.175 1.00 8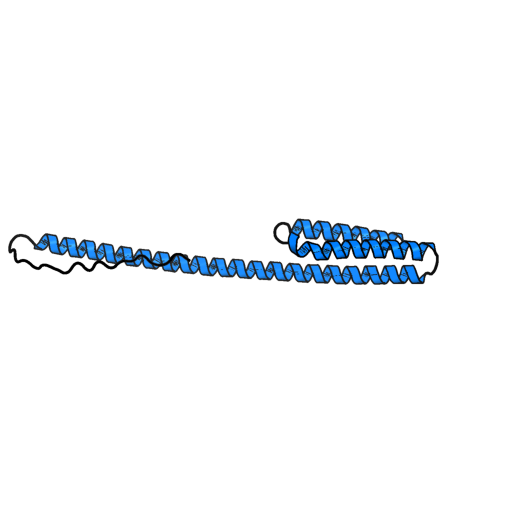8.56 76 GLU A CA 1
ATOM 600 C C . GLU A 1 76 ? -3.659 1.859 -3.4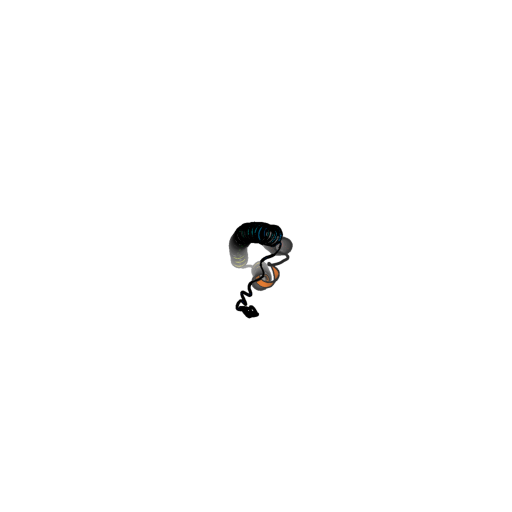13 1.00 88.56 76 GLU A C 1
ATOM 602 O O . GLU A 1 76 ? -3.013 1.638 -4.438 1.00 88.56 76 GLU A O 1
ATOM 607 N N . THR A 1 77 ? -4.511 2.881 -3.322 1.00 92.62 77 THR A N 1
ATOM 608 C CA . THR A 1 77 ? -4.753 3.828 -4.417 1.00 92.62 77 THR A CA 1
ATOM 609 C C . THR A 1 77 ? -3.484 4.605 -4.751 1.00 92.62 77 THR A C 1
ATOM 611 O O . THR A 1 77 ? -3.038 4.575 -5.899 1.00 92.62 77 THR A O 1
ATOM 614 N N . ALA A 1 78 ? -2.844 5.212 -3.748 1.00 92.06 78 ALA A N 1
ATOM 615 C CA . ALA A 1 78 ? -1.598 5.955 -3.925 1.00 92.06 78 ALA A CA 1
ATOM 616 C C . ALA A 1 78 ? -0.483 5.074 -4.518 1.00 92.06 78 ALA A C 1
ATOM 618 O O . ALA A 1 78 ? 0.268 5.502 -5.401 1.00 92.06 78 ALA A O 1
ATOM 619 N N . MET A 1 79 ? -0.403 3.817 -4.079 1.00 90.75 79 MET A N 1
ATOM 620 C CA . MET A 1 79 ? 0.569 2.857 -4.587 1.00 90.75 79 MET A CA 1
ATOM 621 C C . MET A 1 79 ? 0.308 2.451 -6.039 1.00 90.75 79 MET A C 1
ATOM 623 O O . MET A 1 79 ? 1.245 2.381 -6.836 1.00 90.75 79 MET A O 1
ATOM 627 N N . ASN A 1 80 ? -0.951 2.225 -6.411 1.00 90.94 80 ASN A N 1
ATOM 628 C CA . ASN A 1 80 ? -1.323 1.905 -7.787 1.00 90.94 80 ASN A CA 1
ATOM 629 C C . ASN A 1 80 ? -1.054 3.080 -8.736 1.00 90.94 80 ASN A C 1
ATOM 631 O O . ASN A 1 80 ? -0.525 2.879 -9.830 1.00 90.94 80 ASN A O 1
ATOM 635 N N . GLU A 1 81 ? -1.352 4.309 -8.313 1.00 94.56 81 GLU A N 1
ATOM 636 C CA . GLU A 1 81 ? -1.021 5.514 -9.079 1.00 94.56 81 GLU A CA 1
ATOM 637 C C . GLU A 1 81 ? 0.488 5.651 -9.292 1.00 94.56 81 GLU A C 1
ATOM 639 O O . GLU A 1 81 ? 0.946 5.973 -10.391 1.00 94.56 81 GLU A O 1
ATOM 644 N N . ARG A 1 82 ? 1.277 5.378 -8.250 1.00 93.25 82 ARG A N 1
ATOM 645 C CA . ARG A 1 82 ? 2.737 5.393 -8.335 1.00 93.25 82 ARG A CA 1
ATOM 646 C C . ARG A 1 82 ? 3.268 4.339 -9.301 1.00 93.25 82 ARG A C 1
ATOM 648 O O . ARG A 1 82 ? 4.110 4.653 -10.140 1.00 93.25 82 ARG A O 1
ATOM 655 N N . MET A 1 83 ? 2.744 3.120 -9.224 1.00 92.06 83 MET A N 1
ATOM 656 C CA . MET A 1 83 ? 3.096 2.030 -10.133 1.00 92.06 83 MET A CA 1
ATOM 657 C C . MET A 1 83 ? 2.793 2.398 -11.588 1.00 92.06 83 MET A C 1
ATOM 659 O O . MET A 1 83 ? 3.648 2.214 -12.447 1.00 92.06 83 MET A O 1
ATOM 663 N N . ALA A 1 84 ? 1.632 3.000 -11.857 1.00 95.06 84 ALA A N 1
ATOM 664 C CA . ALA A 1 84 ? 1.270 3.448 -13.199 1.00 95.06 84 ALA A CA 1
ATOM 665 C C . ALA A 1 84 ? 2.238 4.512 -13.749 1.00 95.06 84 ALA A C 1
ATOM 667 O O . ALA A 1 84 ? 2.587 4.477 -14.931 1.00 95.06 84 ALA A O 1
ATOM 668 N N . ARG A 1 85 ? 2.718 5.439 -12.903 1.00 94.88 85 ARG A N 1
ATOM 669 C CA . ARG A 1 85 ? 3.755 6.407 -13.304 1.00 94.88 85 ARG A CA 1
ATOM 670 C C . ARG A 1 85 ? 5.072 5.714 -13.647 1.00 94.88 85 ARG A C 1
ATOM 672 O O . ARG A 1 85 ? 5.650 6.015 -14.687 1.00 94.88 85 ARG A O 1
ATOM 679 N N . ILE A 1 86 ? 5.530 4.789 -12.804 1.00 95.06 86 ILE A N 1
ATOM 680 C CA . ILE A 1 86 ? 6.760 4.019 -13.040 1.00 95.06 86 ILE A CA 1
ATOM 681 C C . ILE A 1 86 ? 6.655 3.220 -14.343 1.00 95.06 86 ILE A C 1
ATOM 683 O O . ILE A 1 86 ? 7.552 3.306 -15.177 1.00 95.06 86 ILE A O 1
ATOM 687 N N . ASP A 1 87 ? 5.539 2.527 -14.566 1.00 95.44 87 ASP A N 1
ATOM 688 C CA . ASP A 1 87 ? 5.293 1.754 -15.787 1.00 95.44 87 ASP A CA 1
ATOM 689 C C . ASP A 1 87 ? 5.346 2.643 -17.036 1.00 95.44 87 ASP A C 1
ATOM 691 O O . ASP A 1 87 ? 6.036 2.317 -18.002 1.00 95.44 87 ASP A O 1
ATOM 695 N N . SER A 1 88 ? 4.709 3.819 -16.996 1.00 96.94 88 SER A N 1
ATOM 696 C CA . SER A 1 88 ? 4.763 4.779 -18.105 1.00 96.94 88 SER A CA 1
ATOM 697 C C . SER A 1 88 ? 6.192 5.221 -18.432 1.00 96.94 88 SER A C 1
ATOM 699 O O . SER A 1 88 ? 6.525 5.419 -19.602 1.00 96.94 88 SER A O 1
ATOM 701 N N . ARG A 1 89 ? 7.039 5.400 -17.415 1.00 95.88 89 ARG A N 1
ATOM 702 C CA . ARG A 1 89 ? 8.434 5.821 -17.592 1.00 95.88 89 ARG A CA 1
ATOM 703 C C . ARG A 1 89 ? 9.317 4.690 -18.096 1.00 95.88 89 ARG A C 1
ATOM 705 O O . ARG A 1 89 ? 10.145 4.906 -18.971 1.00 95.88 89 ARG A O 1
ATOM 712 N N . ILE A 1 90 ? 9.118 3.477 -17.597 1.00 94.69 90 ILE A N 1
ATOM 713 C CA . ILE A 1 90 ? 9.784 2.284 -18.124 1.00 94.69 90 ILE A CA 1
ATOM 714 C C . ILE A 1 90 ? 9.436 2.095 -19.610 1.00 94.69 90 ILE A C 1
ATOM 716 O O . ILE A 1 90 ? 10.324 1.827 -20.419 1.00 94.69 90 ILE A O 1
ATOM 720 N N . ASP A 1 91 ? 8.171 2.285 -19.991 1.00 95.50 91 ASP A N 1
ATOM 721 C CA . ASP A 1 91 ? 7.739 2.209 -21.390 1.00 95.50 91 ASP A CA 1
ATOM 722 C C . ASP A 1 91 ? 8.384 3.301 -22.255 1.00 95.50 91 ASP A C 1
ATOM 724 O O . ASP A 1 91 ? 8.755 3.060 -23.404 1.00 95.50 91 ASP A O 1
ATOM 728 N N . GLU A 1 92 ? 8.531 4.516 -21.726 1.00 94.62 92 GLU A N 1
ATOM 729 C CA . GLU A 1 92 ? 9.253 5.591 -22.409 1.00 94.62 92 GLU A CA 1
ATOM 730 C C . GLU A 1 92 ? 10.745 5.263 -22.575 1.00 94.62 92 GLU A C 1
ATOM 732 O O . GLU A 1 92 ? 11.292 5.464 -23.663 1.00 94.62 92 GLU A O 1
ATOM 737 N N . LEU A 1 93 ? 11.380 4.686 -21.550 1.00 94.00 93 LEU A N 1
ATOM 738 C CA . LEU A 1 93 ? 12.761 4.216 -21.619 1.00 94.00 93 LEU A CA 1
ATOM 739 C C . LEU A 1 93 ? 12.916 3.160 -22.722 1.00 94.00 93 LEU A C 1
ATOM 741 O O . LEU A 1 93 ? 13.799 3.271 -23.568 1.00 94.00 93 LEU A O 1
ATOM 745 N N . GLU A 1 94 ? 12.013 2.182 -22.792 1.00 93.31 94 GLU A N 1
ATOM 746 C CA . GLU A 1 94 ? 12.041 1.149 -23.832 1.00 93.31 94 GLU A CA 1
ATOM 747 C C . GLU A 1 94 ? 11.861 1.728 -25.247 1.00 93.31 94 GLU A C 1
ATOM 749 O O . GLU A 1 94 ? 12.513 1.274 -26.196 1.00 93.31 94 GLU A O 1
ATOM 754 N N . ARG A 1 95 ? 11.028 2.768 -25.399 1.00 94.62 95 ARG A N 1
ATOM 755 C CA . ARG A 1 95 ? 10.812 3.454 -26.684 1.00 94.62 95 ARG A CA 1
ATOM 756 C C . ARG A 1 95 ? 12.046 4.190 -27.203 1.00 94.62 95 ARG A C 1
ATOM 758 O O . ARG A 1 95 ? 12.138 4.359 -28.419 1.00 94.62 95 ARG A O 1
ATOM 765 N N . ARG A 1 96 ? 13.002 4.584 -26.346 1.00 93.00 96 ARG A N 1
ATOM 766 C CA . ARG A 1 96 ? 14.287 5.174 -26.792 1.00 93.00 96 ARG A CA 1
ATOM 767 C C . ARG A 1 96 ? 15.051 4.231 -27.728 1.00 93.00 96 ARG A C 1
ATOM 769 O O . ARG A 1 96 ? 15.753 4.684 -28.628 1.00 93.00 96 ARG A O 1
ATOM 776 N N . GL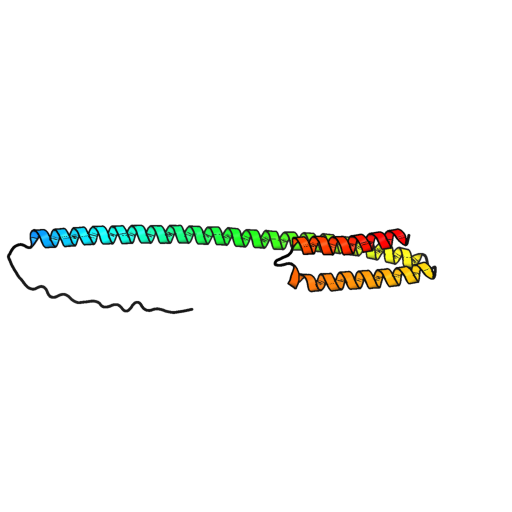Y A 1 97 ? 14.834 2.922 -27.590 1.00 86.56 97 GLY A N 1
ATOM 777 C CA . GLY A 1 97 ? 15.177 1.928 -28.603 1.00 86.56 97 GLY A CA 1
ATOM 778 C C . GLY A 1 97 ? 16.642 1.486 -28.629 1.00 86.56 97 GLY A C 1
ATOM 779 O O . GLY A 1 97 ? 16.939 0.499 -29.310 1.00 86.56 97 GLY A O 1
ATOM 780 N N . ASP A 1 98 ? 17.537 2.137 -27.881 1.00 93.56 98 ASP A N 1
ATOM 781 C CA . ASP A 1 98 ? 18.914 1.680 -27.712 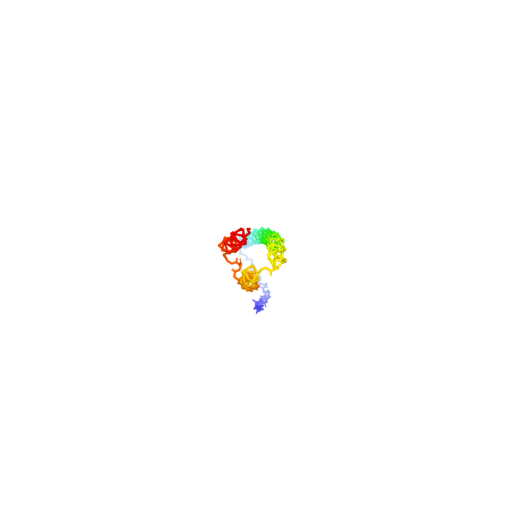1.00 93.56 98 ASP A CA 1
ATOM 782 C C . ASP A 1 98 ? 18.998 0.446 -26.795 1.00 93.56 98 ASP A C 1
ATOM 784 O O . ASP A 1 98 ? 18.129 0.184 -25.959 1.00 93.56 98 ASP A O 1
ATOM 788 N N . ALA A 1 99 ? 20.043 -0.362 -26.993 1.00 92.69 99 ALA A N 1
ATOM 789 C CA . ALA A 1 99 ? 20.202 -1.631 -26.285 1.00 92.69 99 ALA A CA 1
ATOM 790 C C . ALA A 1 99 ? 20.293 -1.445 -24.762 1.00 92.69 99 ALA A C 1
ATOM 792 O O . ALA A 1 99 ? 19.750 -2.260 -24.019 1.00 92.69 99 ALA A O 1
ATOM 793 N N . LYS A 1 100 ? 20.922 -0.352 -24.311 1.00 93.06 100 LYS A N 1
ATOM 794 C CA . LYS A 1 100 ? 21.127 -0.058 -22.892 1.00 93.06 100 LYS A CA 1
ATOM 795 C C . LYS A 1 100 ? 19.804 0.317 -22.219 1.00 93.06 100 LYS A C 1
ATOM 797 O O . LYS A 1 100 ? 19.505 -0.182 -21.140 1.00 93.06 100 LYS A O 1
ATOM 802 N N . SER A 1 101 ? 18.982 1.142 -22.864 1.00 92.81 101 SER A N 1
ATOM 803 C CA . SER A 1 101 ? 17.646 1.486 -22.374 1.00 92.81 101 SER A CA 1
ATOM 804 C C . SER A 1 101 ? 16.694 0.292 -22.347 1.00 92.81 101 SER A C 1
ATOM 806 O O . SER A 1 101 ? 15.912 0.177 -21.410 1.00 92.81 101 SER A O 1
ATOM 808 N N . LYS A 1 102 ? 16.780 -0.637 -23.309 1.00 93.38 102 LYS A N 1
ATOM 809 C CA . LYS A 1 102 ? 15.992 -1.885 -23.267 1.00 93.38 102 LYS A CA 1
ATOM 810 C C . LYS A 1 102 ? 16.400 -2.799 -22.115 1.00 93.38 102 LYS A C 1
ATOM 812 O O . LYS A 1 102 ? 15.534 -3.376 -21.465 1.00 93.38 102 LYS A O 1
ATOM 817 N N . GLU A 1 103 ? 17.701 -2.920 -21.859 1.00 94.56 103 GLU A N 1
ATOM 818 C CA . GLU A 1 103 ? 18.227 -3.683 -20.724 1.00 94.56 103 GLU A CA 1
ATOM 819 C C . GLU A 1 103 ? 17.786 -3.068 -19.389 1.00 94.56 103 GLU A C 1
ATOM 821 O O . GLU A 1 103 ? 17.222 -3.767 -18.550 1.00 94.56 103 GLU A O 1
ATOM 826 N N . MET A 1 104 ? 17.939 -1.749 -19.230 1.00 94.31 104 MET A N 1
ATOM 827 C CA . MET A 1 104 ? 17.472 -1.034 -18.037 1.00 94.31 104 MET A CA 1
ATOM 828 C C . MET A 1 104 ? 15.952 -1.136 -17.858 1.00 94.31 104 MET A C 1
ATOM 830 O O . MET A 1 104 ? 15.483 -1.365 -16.748 1.00 94.31 104 MET A O 1
ATOM 834 N N . ALA A 1 105 ? 15.167 -1.033 -18.935 1.00 95.62 105 ALA A N 1
ATOM 835 C CA . ALA A 1 105 ? 13.718 -1.208 -18.861 1.00 95.62 105 ALA A CA 1
ATOM 836 C C . ALA A 1 105 ? 13.343 -2.623 -18.391 1.00 95.62 105 ALA A C 1
ATOM 838 O O . ALA A 1 105 ? 12.427 -2.777 -17.586 1.00 95.62 105 ALA A O 1
ATOM 839 N N . ALA A 1 106 ? 14.055 -3.657 -18.850 1.00 95.94 106 ALA A N 1
ATOM 840 C CA . ALA A 1 106 ? 13.830 -5.028 -18.401 1.00 95.94 106 ALA A CA 1
ATOM 841 C C . ALA A 1 106 ? 14.157 -5.217 -16.907 1.00 95.94 106 ALA A C 1
ATOM 843 O O . ALA A 1 106 ? 13.357 -5.824 -16.193 1.00 95.94 106 ALA A O 1
ATOM 844 N N . ASP A 1 107 ? 15.276 -4.662 -16.426 1.00 95.69 107 ASP A N 1
ATOM 845 C CA . ASP A 1 107 ? 15.643 -4.697 -15.002 1.00 95.69 107 ASP A CA 1
ATOM 846 C C . ASP A 1 107 ? 14.604 -3.973 -14.131 1.00 95.69 107 ASP A C 1
ATOM 848 O O . ASP A 1 107 ? 14.074 -4.539 -13.172 1.00 95.69 107 ASP A O 1
ATOM 852 N N . LEU A 1 108 ? 14.217 -2.756 -14.522 1.00 95.88 108 LEU A N 1
ATOM 853 C CA . LEU A 1 108 ? 13.219 -1.965 -13.804 1.00 95.88 108 LEU A CA 1
ATOM 854 C C . LEU A 1 108 ? 11.857 -2.673 -13.748 1.00 95.88 108 LEU A C 1
ATOM 856 O O . LEU A 1 108 ? 11.208 -2.650 -12.701 1.00 95.88 108 LEU A O 1
ATOM 860 N N . ARG A 1 109 ? 11.436 -3.365 -14.820 1.00 95.88 109 ARG A N 1
ATOM 861 C CA . ARG A 1 109 ? 10.211 -4.191 -14.800 1.00 95.88 109 ARG A CA 1
ATOM 862 C C . ARG A 1 109 ? 10.309 -5.338 -13.813 1.00 95.88 109 ARG A C 1
ATOM 864 O O . ARG A 1 109 ? 9.375 -5.534 -13.040 1.00 95.88 109 ARG A O 1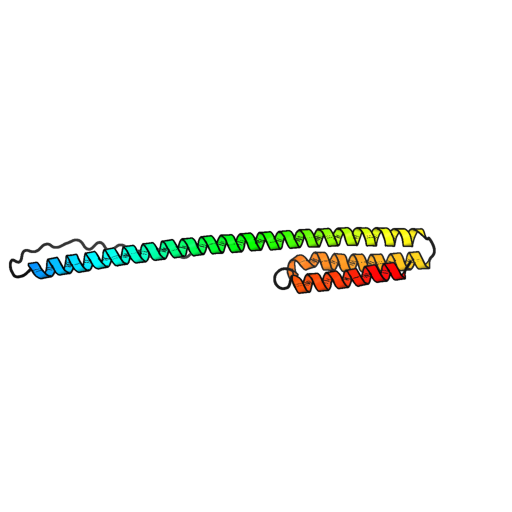
ATOM 871 N N . ALA A 1 110 ? 11.428 -6.060 -13.806 1.00 96.38 110 ALA A N 1
ATOM 872 C CA . ALA A 1 110 ? 11.633 -7.166 -12.877 1.00 96.38 110 ALA A CA 1
ATOM 873 C C . ALA A 1 110 ? 11.570 -6.689 -11.417 1.00 96.38 110 ALA A C 1
ATOM 875 O O . ALA A 1 110 ? 10.929 -7.320 -10.576 1.00 96.38 110 ALA A O 1
ATOM 876 N N . ARG A 1 111 ? 12.172 -5.534 -11.122 1.00 94.38 111 ARG A N 1
ATOM 877 C CA . ARG A 1 111 ? 12.151 -4.925 -9.786 1.00 94.38 111 ARG A CA 1
ATOM 878 C C . ARG A 1 111 ? 10.768 -4.416 -9.389 1.00 94.38 111 ARG A C 1
ATOM 880 O O . ARG A 1 111 ? 10.343 -4.637 -8.257 1.00 94.38 111 ARG A O 1
ATOM 887 N N . ARG A 1 112 ? 10.040 -3.795 -10.320 1.00 95.38 112 ARG A N 1
ATOM 888 C CA . ARG A 1 112 ? 8.633 -3.401 -10.144 1.00 95.38 112 ARG A CA 1
ATOM 889 C C . ARG A 1 112 ? 7.754 -4.615 -9.851 1.00 95.38 112 ARG A C 1
ATOM 891 O O . ARG A 1 112 ? 6.941 -4.570 -8.931 1.00 95.38 112 ARG A O 1
ATOM 898 N N . ASP A 1 113 ? 7.927 -5.703 -10.599 1.00 94.75 113 ASP A N 1
ATOM 899 C CA . ASP A 1 113 ? 7.174 -6.948 -10.409 1.00 94.75 113 ASP A CA 1
ATOM 900 C C . ASP A 1 113 ? 7.468 -7.583 -9.050 1.00 94.75 113 ASP A C 1
ATOM 902 O O . ASP A 1 113 ? 6.541 -8.016 -8.366 1.00 94.75 113 ASP A O 1
ATOM 906 N N . ALA A 1 114 ? 8.733 -7.578 -8.621 1.00 92.50 114 ALA A N 1
ATOM 907 C CA . ALA A 1 114 ? 9.125 -8.035 -7.293 1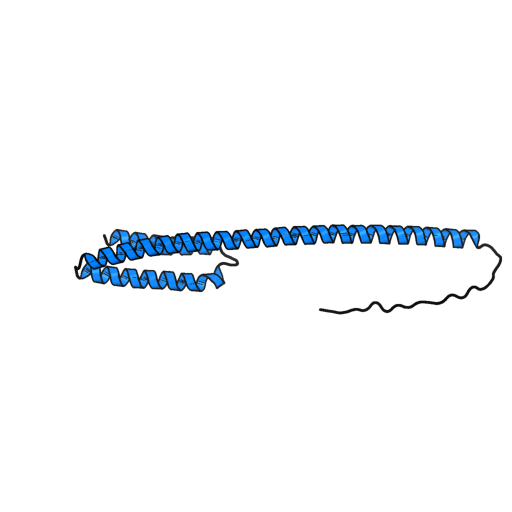.00 92.50 114 ALA A CA 1
ATOM 908 C C . ALA A 1 114 ? 8.480 -7.183 -6.186 1.00 92.50 114 ALA A C 1
ATOM 910 O O . ALA A 1 114 ? 7.829 -7.734 -5.301 1.00 92.50 114 ALA A O 1
ATOM 911 N N . ALA A 1 115 ? 8.561 -5.850 -6.277 1.00 91.19 115 ALA A N 1
ATOM 912 C CA . ALA A 1 115 ? 7.931 -4.942 -5.314 1.00 91.19 115 ALA A CA 1
ATOM 913 C C . ALA A 1 115 ? 6.400 -5.117 -5.261 1.00 91.19 115 ALA A C 1
ATOM 915 O O . ALA A 1 115 ? 5.787 -5.070 -4.193 1.00 91.19 115 ALA A O 1
ATOM 916 N N . LYS A 1 116 ? 5.763 -5.380 -6.408 1.00 90.56 116 LYS A N 1
ATOM 917 C CA . LYS A 1 116 ? 4.329 -5.690 -6.488 1.00 90.56 116 LYS A CA 1
ATOM 918 C C . LYS A 1 116 ? 3.986 -7.051 -5.876 1.00 90.56 116 LYS A C 1
ATOM 920 O O . LYS A 1 116 ? 2.952 -7.190 -5.223 1.00 90.56 116 LYS A O 1
ATOM 925 N N . ALA A 1 117 ? 4.823 -8.062 -6.091 1.00 90.62 117 ALA A N 1
ATOM 926 C CA . ALA A 1 117 ? 4.639 -9.369 -5.474 1.00 90.62 117 ALA A CA 1
ATOM 927 C C . ALA A 1 117 ? 4.743 -9.258 -3.949 1.00 90.62 117 ALA A C 1
ATOM 929 O O . ALA A 1 117 ? 3.880 -9.782 -3.245 1.00 90.62 117 ALA A O 1
ATOM 930 N N . GLU A 1 118 ? 5.716 -8.496 -3.442 1.00 85.94 118 GLU A N 1
ATOM 931 C CA . GLU A 1 118 ? 5.805 -8.178 -2.019 1.00 85.94 118 GLU A CA 1
ATOM 932 C C . GLU A 1 118 ? 4.515 -7.510 -1.529 1.00 85.94 118 GLU A C 1
ATOM 934 O O . GLU A 1 118 ? 3.906 -8.040 -0.599 1.00 85.94 118 GLU A O 1
ATOM 939 N N . MET A 1 119 ? 4.011 -6.481 -2.226 1.00 83.56 119 MET A N 1
ATOM 940 C CA . MET A 1 119 ? 2.712 -5.850 -1.932 1.00 83.56 119 MET A CA 1
ATOM 941 C C . MET A 1 119 ? 1.561 -6.832 -1.754 1.00 83.56 119 MET A C 1
ATOM 943 O O . MET A 1 119 ? 0.796 -6.711 -0.801 1.00 83.56 119 MET A O 1
ATOM 947 N N . SER A 1 120 ? 1.447 -7.829 -2.630 1.00 82.94 120 SER A N 1
ATOM 948 C CA . SER A 1 120 ? 0.360 -8.809 -2.540 1.00 82.94 120 SER A CA 1
ATOM 949 C C . SER A 1 120 ? 0.431 -9.700 -1.293 1.00 82.94 120 SER A C 1
ATOM 951 O O . SER A 1 120 ? -0.598 -10.164 -0.812 1.00 82.94 120 SER A O 1
ATOM 953 N N . THR A 1 121 ? 1.627 -9.903 -0.730 1.00 82.06 121 THR A N 1
ATOM 954 C CA . THR A 1 121 ? 1.816 -10.660 0.523 1.00 82.06 121 THR A CA 1
ATOM 955 C C . THR A 1 121 ? 1.586 -9.812 1.772 1.00 82.06 121 THR A C 1
ATOM 957 O O . THR A 1 121 ? 1.583 -10.324 2.891 1.00 82.06 121 THR A O 1
ATOM 960 N N . TRP A 1 122 ? 1.433 -8.498 1.612 1.00 74.94 122 TRP A N 1
ATOM 961 C CA . TRP A 1 122 ? 1.434 -7.580 2.738 1.00 74.94 122 TRP A CA 1
ATOM 962 C C . TRP A 1 122 ? 0.095 -7.486 3.475 1.00 74.94 122 TRP A C 1
ATOM 964 O O . TRP A 1 122 ? 0.099 -7.119 4.648 1.00 74.94 122 TRP A O 1
ATOM 974 N N . ASP A 1 123 ? -1.012 -7.920 2.870 1.00 71.81 123 ASP A N 1
ATOM 975 C CA . ASP A 1 123 ? -2.314 -8.051 3.544 1.00 71.81 123 ASP A CA 1
ATOM 976 C C . ASP A 1 123 ? -2.254 -8.922 4.804 1.00 71.81 123 ASP A C 1
ATOM 978 O O . ASP A 1 123 ? -2.971 -8.678 5.774 1.00 71.81 123 ASP A O 1
ATOM 982 N N . GLU A 1 124 ? -1.343 -9.893 4.819 1.00 74.81 124 GLU A N 1
ATOM 983 C CA . GLU A 1 124 ? -1.107 -10.780 5.956 1.00 74.81 124 GLU A CA 1
ATOM 984 C C . GLU A 1 124 ? -0.238 -10.125 7.049 1.00 74.81 124 GLU A C 1
ATOM 986 O O . GLU A 1 124 ? -0.328 -10.501 8.217 1.00 74.81 124 GLU A O 1
ATOM 991 N N . ARG A 1 125 ? 0.590 -9.126 6.699 1.00 68.81 125 ARG A N 1
ATOM 992 C CA . ARG A 1 125 ? 1.544 -8.446 7.606 1.00 68.81 125 ARG A CA 1
ATOM 993 C C . ARG A 1 125 ? 1.031 -7.116 8.161 1.00 68.81 125 ARG A C 1
ATOM 995 O O . ARG A 1 125 ? 1.418 -6.720 9.259 1.00 68.81 125 ARG A O 1
ATOM 1002 N N . ALA A 1 126 ? 0.150 -6.449 7.422 1.00 67.56 126 ALA A N 1
ATOM 1003 C CA . ALA A 1 126 ? -0.362 -5.108 7.691 1.00 67.56 126 ALA A CA 1
ATOM 1004 C C . ALA A 1 126 ? -1.091 -4.952 9.040 1.00 67.56 126 ALA A C 1
ATOM 1006 O O . ALA A 1 126 ? -1.186 -3.839 9.543 1.00 67.56 126 ALA A O 1
ATOM 1007 N N . GLY A 1 127 ? -1.587 -6.042 9.639 1.00 72.75 127 GLY A N 1
ATOM 1008 C CA . GLY A 1 127 ? -2.432 -5.991 10.836 1.00 72.75 127 GLY A CA 1
ATOM 1009 C C . GLY A 1 127 ? -1.787 -5.315 12.053 1.00 72.75 127 GLY A C 1
ATOM 1010 O O . GLY A 1 127 ? -2.332 -4.346 12.568 1.00 72.75 127 GLY A O 1
ATOM 1011 N N . ALA A 1 128 ? -0.650 -5.825 12.537 1.00 74.44 128 ALA A N 1
ATOM 1012 C CA . ALA A 1 128 ? -0.025 -5.324 13.770 1.00 74.44 128 ALA A CA 1
ATOM 1013 C C . ALA A 1 128 ? 1.011 -4.210 13.532 1.00 74.44 128 ALA A C 1
ATOM 1015 O O . ALA A 1 128 ? 1.239 -3.395 14.420 1.00 74.44 128 ALA A O 1
ATOM 1016 N N . ASN A 1 129 ? 1.611 -4.157 12.338 1.00 85.56 129 ASN A N 1
ATOM 1017 C CA . ASN A 1 129 ? 2.759 -3.297 12.031 1.00 85.56 129 ASN A CA 1
ATOM 1018 C C . ASN A 1 129 ? 2.474 -2.362 10.843 1.00 85.56 129 ASN A C 1
ATOM 1020 O O . ASN A 1 129 ? 3.330 -2.171 9.981 1.00 85.56 129 ASN A O 1
ATOM 1024 N N . TRP A 1 130 ? 1.264 -1.793 10.766 1.00 83.81 130 TRP A N 1
ATOM 1025 C CA . TRP A 1 130 ? 0.822 -0.971 9.628 1.00 83.81 130 TRP A CA 1
ATOM 1026 C C . TRP A 1 130 ? 1.765 0.199 9.302 1.00 83.81 130 TRP A C 1
ATOM 1028 O O . TRP A 1 130 ? 2.012 0.495 8.135 1.00 83.81 130 TRP A O 1
ATOM 1038 N N . ASP A 1 131 ? 2.323 0.863 10.313 1.00 87.19 131 ASP A N 1
ATOM 1039 C CA . ASP A 1 131 ? 3.211 2.008 10.090 1.00 87.19 131 ASP A CA 1
ATOM 1040 C C . ASP A 1 131 ? 4.588 1.603 9.557 1.00 87.19 131 ASP A C 1
ATOM 1042 O O . ASP A 1 131 ? 5.090 2.227 8.621 1.00 87.19 131 ASP A O 1
ATOM 1046 N N . GLU A 1 132 ? 5.173 0.534 10.099 1.00 88.12 132 GLU A N 1
ATOM 1047 C CA . GLU A 1 132 ? 6.427 -0.039 9.595 1.00 88.12 132 GLU A CA 1
ATOM 1048 C C . GLU A 1 132 ? 6.246 -0.531 8.158 1.00 88.12 132 GLU A C 1
ATOM 1050 O O . GLU A 1 132 ? 7.040 -0.208 7.279 1.00 88.12 132 GLU A O 1
ATOM 1055 N N . PHE A 1 133 ? 5.125 -1.204 7.897 1.00 86.94 133 PHE A N 1
ATOM 1056 C CA . PHE A 1 133 ? 4.723 -1.616 6.563 1.00 86.94 133 PHE A CA 1
ATOM 1057 C C . PHE A 1 133 ? 4.685 -0.438 5.576 1.00 86.94 133 PHE A C 1
ATOM 1059 O O . PHE A 1 133 ? 5.305 -0.508 4.513 1.00 86.94 133 PHE A O 1
ATOM 1066 N N . LYS A 1 134 ? 3.995 0.660 5.917 1.00 88.50 134 LYS A N 1
ATOM 1067 C CA . LYS A 1 134 ? 3.911 1.841 5.042 1.00 88.50 134 LYS A CA 1
ATOM 1068 C C . LYS A 1 134 ? 5.296 2.414 4.767 1.00 88.50 134 LYS A C 1
ATOM 1070 O O . LYS A 1 134 ? 5.564 2.829 3.640 1.00 88.50 134 LYS A O 1
ATOM 1075 N N . ALA A 1 135 ? 6.164 2.447 5.776 1.00 90.94 135 ALA A N 1
ATOM 1076 C CA . ALA A 1 135 ? 7.518 2.969 5.650 1.00 90.94 135 ALA A CA 1
ATOM 1077 C C . ALA A 1 135 ? 8.396 2.087 4.748 1.00 90.94 135 ALA A C 1
ATOM 1079 O O . ALA A 1 135 ? 9.117 2.611 3.900 1.00 90.94 135 ALA A O 1
ATOM 1080 N N . ASP A 1 136 ? 8.328 0.765 4.897 1.00 90.19 136 ASP A N 1
ATOM 1081 C CA . ASP A 1 136 ? 9.056 -0.197 4.061 1.00 90.19 136 ASP A CA 1
ATOM 1082 C C . ASP A 1 136 ? 8.603 -0.129 2.611 1.00 90.19 136 ASP A C 1
ATOM 1084 O O . ASP A 1 136 ? 9.423 0.038 1.708 1.00 90.19 136 ASP A O 1
ATOM 1088 N N . ALA A 1 137 ? 7.290 -0.165 2.400 1.00 90.12 137 ALA A N 1
ATOM 1089 C CA . ALA A 1 137 ? 6.699 -0.022 1.086 1.00 90.12 137 ALA A CA 1
ATOM 1090 C C . ALA A 1 137 ? 7.137 1.293 0.434 1.00 90.12 137 ALA A C 1
ATOM 1092 O O . ALA A 1 137 ? 7.704 1.286 -0.658 1.00 90.12 137 ALA A O 1
ATOM 1093 N N . SER A 1 138 ? 6.947 2.420 1.124 1.00 91.31 138 SER A N 1
ATOM 1094 C CA . SER A 1 138 ? 7.326 3.734 0.598 1.00 91.31 138 SER A CA 1
ATOM 1095 C C . SER A 1 138 ? 8.800 3.768 0.199 1.00 91.31 138 SER A C 1
ATOM 1097 O O . SER A 1 138 ? 9.096 4.155 -0.925 1.00 91.31 138 SER A O 1
ATOM 1099 N N . ARG A 1 139 ? 9.708 3.248 1.040 1.00 94.19 139 ARG A N 1
ATOM 1100 C CA . ARG A 1 139 ? 11.147 3.180 0.738 1.00 94.19 139 ARG A CA 1
ATOM 1101 C C . ARG A 1 139 ? 11.470 2.344 -0.497 1.00 94.19 139 ARG A C 1
ATOM 1103 O O . ARG A 1 139 ? 12.254 2.790 -1.332 1.00 94.19 139 ARG A O 1
ATOM 1110 N N . THR A 1 140 ? 10.887 1.153 -0.627 1.00 92.50 140 THR A N 1
ATOM 1111 C CA . THR A 1 140 ? 11.107 0.284 -1.796 1.00 92.50 140 THR A CA 1
ATOM 1112 C C . THR A 1 140 ? 10.703 0.994 -3.084 1.00 92.50 140 THR A C 1
ATOM 1114 O O . THR A 1 140 ? 11.439 0.979 -4.073 1.00 92.50 140 THR A O 1
ATOM 1117 N N . TRP A 1 141 ? 9.552 1.662 -3.066 1.00 92.44 141 TRP A N 1
ATOM 1118 C CA . TRP A 1 141 ? 9.041 2.369 -4.231 1.00 92.44 141 TRP A CA 1
ATOM 1119 C C . TRP A 1 141 ? 9.754 3.707 -4.489 1.00 92.44 141 TRP A C 1
ATOM 1121 O O . TRP A 1 141 ? 9.923 4.065 -5.651 1.00 92.44 141 TRP A O 1
ATOM 1131 N N . ASP A 1 142 ? 10.240 4.396 -3.450 1.00 94.62 142 ASP A N 1
ATOM 1132 C CA . ASP A 1 142 ? 11.116 5.578 -3.554 1.00 94.62 142 ASP A CA 1
ATOM 1133 C C . ASP A 1 142 ? 12.423 5.231 -4.249 1.00 94.62 142 ASP A C 1
ATOM 1135 O O . ASP A 1 142 ? 12.852 5.935 -5.162 1.00 94.62 142 ASP A O 1
ATOM 1139 N N . GLN A 1 143 ? 13.033 4.113 -3.856 1.00 95.00 143 GLN A N 1
ATOM 1140 C CA . GLN A 1 143 ? 14.248 3.642 -4.498 1.00 95.00 143 GLN A CA 1
ATOM 1141 C C . GLN A 1 143 ? 13.992 3.264 -5.959 1.00 95.00 143 GLN A C 1
ATOM 1143 O O . GLN A 1 143 ? 14.788 3.614 -6.823 1.00 95.00 143 GLN A O 1
ATOM 1148 N N . LEU A 1 144 ? 12.876 2.590 -6.255 1.00 93.69 144 LEU A N 1
ATOM 1149 C CA . LEU A 1 144 ? 12.528 2.246 -7.633 1.00 93.69 144 LEU A CA 1
ATOM 1150 C C . LEU A 1 144 ? 12.304 3.496 -8.493 1.00 93.69 144 LEU A C 1
ATOM 1152 O O . LEU A 1 144 ? 12.813 3.558 -9.604 1.00 93.69 144 LEU A O 1
ATOM 1156 N N . GLU A 1 145 ? 11.577 4.494 -7.992 1.00 94.06 145 GLU A N 1
ATOM 1157 C CA . GLU A 1 145 ? 11.347 5.750 -8.714 1.00 94.06 145 GLU A CA 1
ATOM 1158 C C . GLU A 1 145 ? 12.656 6.496 -8.983 1.00 94.06 145 GLU A C 1
ATOM 1160 O O . GLU A 1 145 ? 12.889 6.921 -10.113 1.00 94.06 145 GLU A O 1
ATOM 1165 N N . LYS A 1 146 ? 13.547 6.550 -7.987 1.00 95.62 146 LYS A N 1
ATOM 1166 C CA . LYS A 1 146 ? 14.888 7.112 -8.142 1.00 95.62 146 LYS A CA 1
ATOM 1167 C C . LYS A 1 146 ? 15.706 6.379 -9.208 1.00 95.62 146 LYS A C 1
ATOM 1169 O O . LYS A 1 146 ? 16.369 7.020 -10.014 1.00 95.62 146 LYS A O 1
ATOM 1174 N N . ASP A 1 147 ? 15.644 5.054 -9.251 1.00 93.44 147 ASP A N 1
ATOM 1175 C CA . ASP A 1 147 ? 16.406 4.283 -10.236 1.00 93.44 147 ASP A CA 1
ATOM 1176 C C . ASP A 1 147 ? 15.833 4.437 -11.652 1.00 93.44 147 ASP A C 1
ATOM 1178 O O . ASP A 1 147 ? 16.578 4.421 -12.632 1.00 93.44 147 ASP A O 1
ATOM 1182 N N . VAL A 1 148 ? 14.518 4.652 -11.770 1.00 93.19 148 VAL A N 1
ATOM 1183 C CA . VAL A 1 148 ? 13.906 5.086 -13.031 1.00 93.19 148 VAL A CA 1
ATOM 1184 C C . VAL A 1 148 ? 14.397 6.492 -13.396 1.00 93.19 148 VAL A C 1
ATOM 1186 O O . VAL A 1 148 ? 14.737 6.707 -14.551 1.00 93.19 148 VAL A O 1
ATOM 1189 N N . ASP A 1 149 ? 14.472 7.442 -12.456 1.00 93.50 149 ASP A N 1
ATOM 1190 C CA . ASP A 1 149 ? 15.037 8.783 -12.694 1.00 93.50 149 ASP A CA 1
ATOM 1191 C C . ASP A 1 149 ? 16.481 8.749 -13.189 1.00 93.50 149 ASP A C 1
ATOM 1193 O O . ASP A 1 149 ? 16.811 9.437 -14.150 1.00 93.50 149 ASP A O 1
ATOM 1197 N N . GLU A 1 150 ? 17.328 7.926 -12.581 1.00 93.69 150 GLU A N 1
ATOM 1198 C CA . GLU A 1 150 ? 18.737 7.793 -12.959 1.00 93.69 150 GLU A CA 1
ATOM 1199 C C . GLU A 1 150 ? 18.936 7.138 -14.338 1.00 93.69 150 GLU A C 1
ATOM 1201 O O . GLU A 1 150 ? 19.990 7.305 -14.957 1.00 93.69 150 GLU A O 1
ATOM 1206 N N . ALA A 1 151 ? 17.935 6.410 -14.843 1.00 89.69 151 ALA A N 1
ATOM 1207 C CA . ALA A 1 151 ? 17.968 5.801 -16.172 1.00 89.69 151 ALA A CA 1
ATOM 1208 C C . ALA A 1 151 ? 17.639 6.785 -17.315 1.00 89.69 151 ALA A C 1
ATOM 1210 O O . ALA A 1 151 ? 17.853 6.446 -18.487 1.00 89.69 151 ALA A O 1
ATOM 1211 N N . PHE A 1 152 ? 17.107 7.974 -17.001 1.00 87.88 152 PHE A N 1
ATOM 1212 C CA . PHE A 1 152 ? 16.652 8.972 -17.976 1.00 87.88 152 PHE A CA 1
ATOM 1213 C C . PHE A 1 152 ? 17.704 10.013 -18.344 1.00 87.88 152 PHE A C 1
ATOM 1215 O O . PHE A 1 152 ? 17.716 10.338 -19.562 1.00 87.88 152 PHE A O 1
#

Secondary structure (DSSP, 8-state):
-------------------SS-HHHHHHHHHHHHHHHHHHHHHHHHHHHHHHHHHHHHHHHHHHHHHHHHHHHHHHHHHHHHHHHHHHHHHHHHHT--HHHHHHHHHHHHHHHHHHHHHHHGGGTTTT-HHHHHHHHHHHHHHHHHHHHHT-

Radius of gyration: 35.93 Å; chains: 1; bounding box: 71×34×100 Å

Foldseek 3Di:
DDDDDDDDDDDDDDDDDDPDPCPVVVVVVVVVVVVVVVVVVVVVVVVVVVVVVVVVVVVVVVVVVVVLVVVVVVLVVVLVVLLVVLLVLLVVLVVVPDPLSVVLSVVLVVLSVVLVVVVVVCVVVCVPPVPVVSVVSVVSSVVSVVSSVVSD

pLDDT: mean 81.21, std 16.48, range [38.53, 96.94]

Sequence (152 aa):
MKRSMFLSTILAGSLALGMGCRKDDTEKAADEYGKAQEQVREERQDVVDEQKDVVEQRKDVDEAKRDVAEAKREFETAMNERMARIDSRIDELERRGDAKSKEMAADLRARRDAAKAEMSTWDERAGANWDEFKADASRTWDQLEKDVDEAF